Protein AF-M5BT35-F1 (afdb_monomer)

Solvent-accessible surface area (backbone atoms only — not comparable to full-atom values): 6944 Å² total; per-residue (Å²): 116,67,69,63,42,63,77,54,34,62,48,72,38,61,72,82,60,41,76,72,50,42,48,52,38,28,62,32,40,41,77,38,86,94,30,57,91,58,58,55,68,62,47,32,58,59,52,70,78,39,27,31,50,55,48,39,54,51,16,60,70,38,81,68,24,36,87,74,35,74,67,77,67,67,74,54,68,24,75,62,47,49,54,47,52,53,52,50,55,52,37,50,75,71,73,50,88,85,87,87,85,80,86,70,63,73,78,59,72,73,54,81,76,90,129

Foldseek 3Di:
DVVVVVLPAQQQAADLCDLVNQLQQLVQCCVPPVNVVPDSVVSSVVVNPDGNLVVLVVLCVDPSNVVSHDDPCNRVPHPVNVVVCVVVVVCVVVVHDDDDDDPPDDVVVVPDDDD

pLDDT: mean 88.9, std 15.64, range [31.23, 98.19]

Organism: Thanatephorus cucumeris (strain AG1-IB / isolate 7/3/14) (NCBI:txid1108050)

Nearest PDB structures (foldseek):
  5gn1-assembly4_D  TM=9.659E-01  e=9.716E-07  Saccharomyces cerevisiae S288C
  5gn1-assembly3_C  TM=9.392E-01  e=1.687E-06  Saccharomyces cerevisiae S288C
  5gn1-assembly2_B  TM=9.665E-01  e=1.907E-06  Saccharomyces cerevisiae S288C
  7xxe-assembly1_B  TM=9.028E-01  e=5.910E-05  Schizosaccharomyces pombe 972h-

Sequence (115 aa):
MDLRKAASHPMLFRRRFDDGIIRKMAKLCLKEPEFMDSVEELVVEDMEVMTDAELQVFAKRYKSCRKLALQDECFLDAGKVEVLLELVGGYQKDGRRVLVFSQVGSRWVDLHMWG

Mean predicted aligned error: 5.47 Å

InterPro domains:
  IPR027417 P-loop containing nucleoside triphosphate hydrolase [G3DSA:3.40.50.300] (1-109)

Radius of gyration: 16.66 Å; Cα contacts (8 Å, |Δi|>4): 90; chains: 1; bounding box: 37×30×44 Å

Secondary structure (DSSP, 8-state):
-HHHHHTT-GGGSSSSS-HHHHHHHHHHHTTSGGGTTS-HHHHHHHHHTS-HHHHHHHHHH-TTTGGGPPPGGGGT-SHHHHHHHHHHHHHHHTT--------S-GGGTTS----

Structure (mmCIF, N/CA/C/O backbone):
data_AF-M5BT35-F1
#
_entry.id   AF-M5BT35-F1
#
loop_
_atom_site.group_PDB
_atom_site.id
_atom_site.type_symbol
_atom_site.label_atom_id
_atom_site.label_alt_id
_atom_site.label_comp_id
_atom_site.label_asym_id
_atom_site.label_entity_id
_atom_site.label_seq_id
_atom_site.pdbx_PDB_ins_code
_atom_site.Cartn_x
_atom_site.Cartn_y
_atom_site.Cartn_z
_atom_site.occupancy
_atom_site.B_iso_or_equiv
_atom_site.auth_seq_id
_atom_site.auth_comp_id
_atom_site.auth_asym_id
_atom_site.auth_atom_id
_atom_site.pdbx_PDB_model_num
ATOM 1 N N . MET A 1 1 ? -2.152 -17.990 5.114 1.00 63.38 1 MET A N 1
ATOM 2 C CA . MET A 1 1 ? -3.471 -18.271 4.507 1.00 63.38 1 MET A CA 1
ATOM 3 C C . MET A 1 1 ? -4.064 -16.981 3.974 1.00 63.38 1 MET A C 1
ATOM 5 O O . MET A 1 1 ? -4.207 -16.033 4.744 1.00 63.38 1 MET A O 1
ATOM 9 N N . ASP A 1 2 ? -4.410 -16.950 2.690 1.00 82.19 2 ASP A N 1
ATOM 10 C CA . ASP A 1 2 ? -4.795 -15.719 1.987 1.00 82.19 2 ASP A CA 1
ATOM 11 C C . ASP A 1 2 ? -6.145 -15.155 2.425 1.00 82.19 2 ASP A C 1
ATOM 13 O O . ASP A 1 2 ? -6.300 -13.942 2.486 1.00 82.19 2 ASP A O 1
ATOM 17 N N . LEU A 1 3 ? -7.079 -15.989 2.889 1.00 89.19 3 LEU A N 1
ATOM 18 C CA . LEU A 1 3 ? -8.362 -15.508 3.420 1.00 89.19 3 LEU A CA 1
ATOM 19 C C . LEU A 1 3 ? -8.195 -14.599 4.648 1.00 89.19 3 LEU A C 1
ATOM 21 O O . LEU A 1 3 ? -8.903 -13.605 4.785 1.00 89.19 3 LEU A O 1
ATOM 25 N N . ARG A 1 4 ? -7.213 -14.882 5.520 1.00 86.75 4 ARG A N 1
ATOM 26 C CA . ARG A 1 4 ? -6.913 -14.009 6.668 1.00 86.75 4 ARG A CA 1
ATOM 27 C C . ARG A 1 4 ? -6.358 -12.659 6.213 1.00 86.75 4 ARG A C 1
ATOM 29 O O . ARG A 1 4 ? -6.704 -11.639 6.803 1.00 86.75 4 ARG A O 1
ATOM 36 N N . LYS A 1 5 ? -5.532 -12.641 5.160 1.00 86.50 5 LYS A N 1
ATOM 37 C CA . LYS A 1 5 ? -5.003 -11.403 4.564 1.00 86.50 5 LYS A CA 1
ATOM 38 C C . LYS A 1 5 ? -6.121 -10.603 3.891 1.00 86.50 5 LYS A C 1
ATOM 40 O O . LYS A 1 5 ? -6.240 -9.410 4.145 1.00 86.50 5 LYS A O 1
ATOM 45 N N . ALA A 1 6 ? -6.980 -11.272 3.120 1.00 89.38 6 ALA A N 1
ATOM 46 C CA . ALA A 1 6 ? -8.125 -10.673 2.432 1.00 89.38 6 ALA A CA 1
ATOM 47 C C . ALA A 1 6 ? -9.099 -10.015 3.410 1.00 89.38 6 ALA A C 1
ATOM 49 O O . ALA A 1 6 ? -9.511 -8.882 3.196 1.00 89.38 6 ALA A O 1
ATOM 50 N N . ALA A 1 7 ? -9.385 -10.679 4.531 1.00 90.06 7 ALA A N 1
ATOM 51 C CA . ALA A 1 7 ? -10.190 -10.110 5.605 1.00 90.06 7 ALA A CA 1
ATOM 52 C C . ALA A 1 7 ? -9.477 -8.990 6.388 1.00 90.06 7 ALA A C 1
ATOM 54 O O . ALA A 1 7 ? -10.072 -8.419 7.299 1.00 90.06 7 ALA A O 1
ATOM 55 N N . SER A 1 8 ? -8.191 -8.730 6.140 1.00 89.75 8 SER A N 1
ATOM 56 C CA . SER A 1 8 ? -7.406 -7.737 6.880 1.00 89.75 8 SER A CA 1
ATOM 57 C C . SER A 1 8 ? -7.244 -6.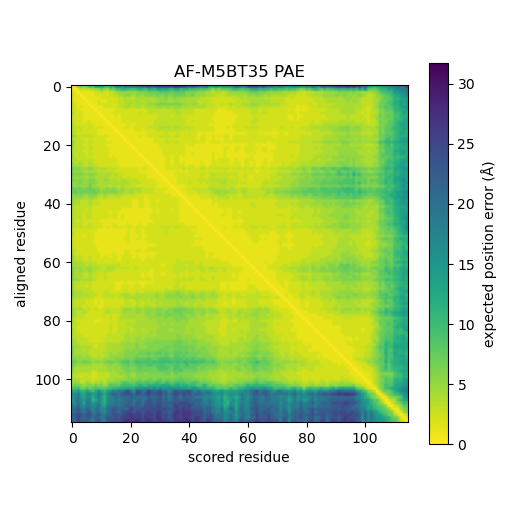437 6.106 1.00 89.75 8 SER A C 1
ATOM 59 O O . SER A 1 8 ? -7.609 -5.395 6.640 1.00 89.75 8 SER A O 1
ATOM 61 N N . HIS A 1 9 ? -6.723 -6.485 4.877 1.00 92.44 9 HIS A N 1
ATOM 62 C CA . HIS A 1 9 ? -6.507 -5.276 4.081 1.00 92.44 9 HIS A CA 1
ATOM 63 C C . HIS A 1 9 ? -6.317 -5.581 2.580 1.00 92.44 9 HIS A C 1
ATOM 65 O O . HIS A 1 9 ? -5.587 -6.523 2.256 1.00 92.44 9 HIS A O 1
ATOM 71 N N . PRO A 1 10 ? -6.865 -4.770 1.650 1.00 93.62 10 PRO A N 1
ATOM 72 C CA . PRO A 1 10 ? -6.665 -4.957 0.207 1.00 93.62 10 PRO A CA 1
ATOM 73 C C . PRO A 1 10 ? -5.203 -4.864 -0.247 1.00 93.62 10 PRO A C 1
ATOM 75 O O . PRO A 1 10 ? -4.771 -5.687 -1.047 1.00 93.62 10 PRO A O 1
ATOM 78 N N . MET A 1 11 ? -4.428 -3.929 0.319 1.00 93.88 11 MET A N 1
ATOM 79 C CA . MET A 1 11 ? -2.991 -3.738 0.022 1.00 93.88 11 MET A CA 1
ATOM 80 C C . MET A 1 11 ? -2.091 -4.959 0.321 1.00 93.88 11 MET A C 1
ATOM 82 O O . MET A 1 11 ? -0.902 -4.923 0.024 1.00 93.88 11 MET A O 1
ATOM 86 N N . LEU A 1 12 ? -2.631 -6.045 0.894 1.00 92.75 12 LEU A N 1
ATOM 87 C CA . LEU A 1 12 ? -1.923 -7.325 1.080 1.00 92.75 12 LEU A CA 1
ATOM 88 C C . LEU A 1 12 ? -1.903 -8.213 -0.163 1.00 92.75 12 LEU A C 1
ATOM 90 O O . LEU A 1 12 ? -1.429 -9.348 -0.107 1.00 92.75 12 LEU A O 1
ATOM 94 N N . PHE A 1 13 ? -2.449 -7.707 -1.258 1.00 93.50 13 PHE A N 1
ATOM 95 C CA . PHE A 1 13 ? -2.463 -8.331 -2.565 1.00 93.50 13 PHE A CA 1
ATOM 96 C C . PHE A 1 13 ? -1.952 -7.313 -3.574 1.00 93.50 13 PHE A C 1
ATOM 98 O O . PHE A 1 13 ? -1.989 -6.111 -3.315 1.00 93.50 13 PHE A O 1
ATOM 105 N N . ARG A 1 14 ? -1.493 -7.795 -4.724 1.00 95.06 14 ARG A N 1
ATOM 106 C CA . ARG A 1 14 ? -1.164 -6.942 -5.861 1.00 95.06 14 ARG A CA 1
ATOM 107 C C . ARG A 1 14 ? -2.426 -6.719 -6.688 1.00 95.06 14 ARG A C 1
ATOM 109 O O . ARG A 1 14 ? -2.947 -7.666 -7.275 1.00 95.06 14 ARG A O 1
ATOM 116 N N . ARG A 1 15 ? -2.984 -5.509 -6.650 1.00 94.62 15 ARG A N 1
ATOM 117 C CA . ARG A 1 15 ? -4.216 -5.141 -7.378 1.00 94.62 15 ARG A CA 1
ATOM 118 C C . ARG A 1 15 ? -4.149 -3.745 -7.983 1.00 94.62 15 ARG A C 1
ATOM 120 O O . ARG A 1 15 ? -4.741 -3.519 -9.031 1.00 94.62 15 ARG A O 1
ATOM 127 N N . ARG A 1 16 ? -3.486 -2.811 -7.303 1.00 96.06 16 ARG A N 1
ATOM 128 C CA . ARG A 1 16 ? -3.343 -1.409 -7.712 1.00 96.06 16 ARG A CA 1
ATOM 129 C C . ARG A 1 16 ? -2.070 -1.188 -8.517 1.00 96.06 16 ARG A C 1
ATOM 131 O O . ARG A 1 16 ? -2.083 -0.375 -9.432 1.00 96.06 16 ARG A O 1
ATOM 138 N N . PHE A 1 17 ? -1.000 -1.917 -8.205 1.00 97.44 17 PHE A N 1
ATOM 139 C CA . PHE A 1 17 ? 0.220 -1.946 -9.008 1.00 97.44 17 PHE A CA 1
ATOM 140 C C . PHE A 1 17 ? 0.129 -3.081 -10.035 1.00 97.44 17 PHE A C 1
ATOM 142 O O . PHE A 1 17 ? 0.624 -4.193 -9.827 1.00 97.44 17 PHE A O 1
ATOM 149 N N . ASP A 1 18 ? -0.571 -2.805 -11.135 1.00 97.62 18 ASP A N 1
ATOM 150 C CA . ASP A 1 18 ? -0.711 -3.750 -12.243 1.00 97.62 18 ASP A CA 1
ATOM 151 C C . ASP A 1 18 ? 0.622 -4.020 -12.969 1.00 97.62 18 ASP A C 1
ATOM 153 O O . ASP A 1 18 ? 1.633 -3.345 -12.747 1.00 97.62 18 ASP A O 1
ATOM 157 N N . ASP A 1 19 ? 0.617 -5.013 -13.861 1.00 97.88 19 ASP A N 1
ATOM 158 C CA . ASP A 1 19 ? 1.808 -5.443 -14.606 1.00 97.88 19 ASP A CA 1
ATOM 159 C C . ASP A 1 19 ? 2.426 -4.301 -15.443 1.00 97.88 19 ASP A C 1
ATOM 161 O O . ASP A 1 19 ? 3.642 -4.223 -15.639 1.00 97.88 19 ASP A O 1
ATOM 165 N N . GLY A 1 20 ? 1.597 -3.367 -15.919 1.00 98.06 20 GLY A N 1
ATOM 166 C CA . GLY A 1 20 ? 2.047 -2.190 -16.655 1.00 98.06 20 GLY A CA 1
ATOM 167 C C . GLY A 1 20 ? 2.734 -1.161 -15.757 1.00 98.06 20 GLY A C 1
ATOM 168 O O . GLY A 1 20 ? 3.704 -0.524 -16.181 1.00 98.06 20 GLY A O 1
ATOM 169 N N . ILE A 1 21 ? 2.258 -0.989 -14.524 1.00 97.94 21 ILE A N 1
ATOM 170 C CA . ILE A 1 21 ? 2.863 -0.107 -13.526 1.00 97.94 21 ILE A CA 1
ATOM 171 C C . ILE A 1 21 ? 4.191 -0.689 -13.042 1.00 97.94 21 ILE A C 1
ATOM 173 O O . ILE A 1 21 ? 5.185 0.036 -13.070 1.00 97.94 21 ILE A O 1
ATOM 177 N N . ILE A 1 22 ? 4.255 -1.973 -12.672 1.00 98.00 22 ILE A N 1
ATOM 178 C CA . ILE A 1 22 ? 5.505 -2.571 -12.168 1.00 98.00 22 ILE A CA 1
ATOM 179 C C . ILE A 1 22 ? 6.597 -2.606 -13.242 1.00 98.00 22 ILE A C 1
ATOM 181 O O . ILE A 1 22 ? 7.746 -2.303 -12.943 1.00 98.00 22 ILE A O 1
ATOM 185 N N . ARG A 1 23 ? 6.255 -2.821 -14.522 1.00 98.06 23 ARG A N 1
ATOM 186 C CA . ARG A 1 23 ? 7.231 -2.716 -15.621 1.00 98.06 23 ARG A CA 1
ATOM 187 C C . ARG A 1 23 ? 7.793 -1.300 -15.754 1.00 98.06 23 ARG A C 1
ATOM 189 O O . ARG A 1 23 ? 8.993 -1.106 -15.930 1.00 98.06 23 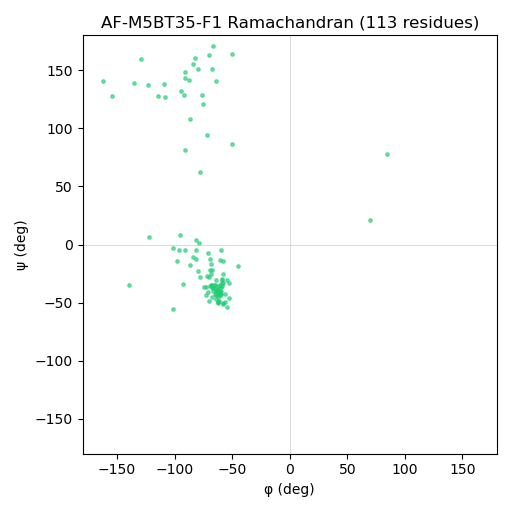ARG A O 1
ATOM 196 N N . LYS A 1 24 ? 6.937 -0.279 -15.629 1.00 98.19 24 LYS A N 1
ATOM 197 C CA . LYS A 1 24 ? 7.392 1.122 -15.598 1.00 98.19 24 LYS A CA 1
ATOM 198 C C . LYS A 1 24 ? 8.264 1.399 -14.374 1.00 98.19 24 LYS A C 1
ATOM 200 O O . LYS A 1 24 ? 9.248 2.123 -14.508 1.00 98.1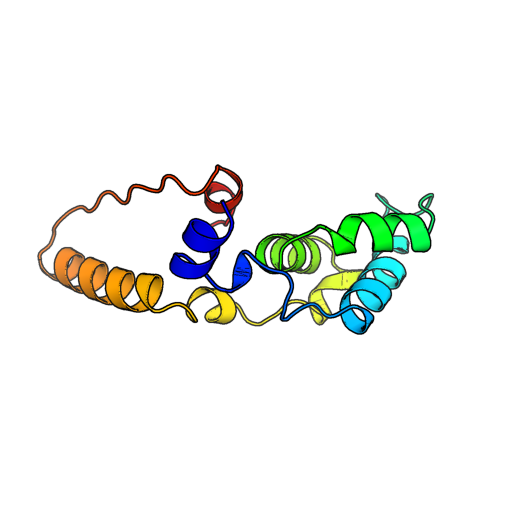9 24 LYS A O 1
ATOM 205 N N . MET A 1 25 ? 7.916 0.850 -13.209 1.00 97.69 25 MET A N 1
ATOM 206 C CA . MET A 1 25 ? 8.714 0.976 -11.986 1.00 97.69 25 MET A CA 1
ATOM 207 C C . MET A 1 25 ? 10.094 0.343 -12.156 1.00 97.69 25 MET A C 1
ATOM 209 O O . MET A 1 25 ? 11.079 1.031 -11.912 1.00 97.69 25 MET A O 1
ATOM 213 N N . ALA A 1 26 ? 10.176 -0.897 -12.645 1.00 97.00 26 ALA A N 1
ATOM 214 C CA . ALA A 1 26 ? 11.431 -1.600 -12.902 1.00 97.00 26 ALA A CA 1
ATOM 215 C C . ALA A 1 26 ? 12.337 -0.803 -13.850 1.00 97.00 26 ALA A C 1
ATOM 217 O O . ALA A 1 26 ? 13.476 -0.483 -13.524 1.00 97.00 26 ALA A O 1
ATOM 218 N N . LYS A 1 27 ? 11.798 -0.331 -14.978 1.00 97.00 27 LYS A N 1
ATOM 219 C CA . LYS A 1 27 ? 12.558 0.510 -15.910 1.00 97.00 27 LYS A CA 1
ATOM 220 C C . LYS A 1 27 ? 13.064 1.815 -15.285 1.00 97.00 27 LYS A C 1
ATOM 222 O O . LYS A 1 27 ? 14.133 2.314 -15.639 1.00 97.00 27 LYS A O 1
ATOM 227 N N . LEU A 1 28 ? 12.275 2.432 -14.405 1.00 96.62 28 LEU A N 1
ATOM 228 C CA . LEU A 1 28 ? 12.671 3.661 -13.719 1.00 96.62 28 LEU A CA 1
ATOM 229 C C . LEU A 1 28 ? 13.712 3.396 -12.633 1.00 96.62 28 LEU A C 1
ATOM 231 O O . LEU A 1 28 ? 14.618 4.219 -12.483 1.00 96.62 28 LEU A O 1
ATOM 235 N N . CYS A 1 29 ? 13.613 2.275 -11.918 1.00 94.69 29 CYS A N 1
ATOM 236 C CA . CYS A 1 29 ? 14.505 1.961 -10.812 1.00 94.69 29 CYS A CA 1
ATOM 237 C C . CYS A 1 29 ? 15.936 1.680 -11.274 1.00 94.69 29 CYS A C 1
ATOM 239 O O . CYS A 1 29 ? 16.846 1.991 -10.521 1.00 94.69 29 CYS A O 1
ATOM 241 N N . LEU A 1 30 ? 16.162 1.231 -12.519 1.00 95.31 30 LEU A N 1
ATOM 242 C CA . LEU A 1 30 ? 17.510 1.074 -13.102 1.00 95.31 30 LEU A CA 1
ATOM 243 C C . LEU A 1 30 ? 18.328 2.382 -13.132 1.00 95.31 30 LEU A C 1
ATOM 245 O O . LEU A 1 30 ? 19.535 2.364 -13.349 1.00 95.31 30 LEU A O 1
ATOM 249 N N . LYS A 1 31 ? 17.687 3.540 -12.921 1.00 93.75 31 LYS A N 1
ATOM 250 C CA . LYS A 1 31 ? 18.365 4.839 -12.769 1.00 93.75 31 LYS A CA 1
ATOM 251 C C . LYS A 1 31 ? 18.915 5.073 -11.361 1.00 93.75 31 LYS A C 1
ATOM 253 O O . LYS A 1 31 ? 19.619 6.057 -11.145 1.00 93.75 31 LYS A O 1
ATOM 258 N N . GLU A 1 32 ? 18.528 4.249 -10.397 1.00 94.31 32 GLU A N 1
ATOM 259 C CA . GLU A 1 32 ? 18.984 4.338 -9.016 1.00 94.31 32 GLU A CA 1
ATOM 260 C C . GLU A 1 32 ? 20.275 3.535 -8.851 1.00 94.31 32 GLU A C 1
ATOM 262 O O . GLU A 1 32 ? 20.363 2.429 -9.388 1.00 94.31 32 GLU A O 1
ATOM 267 N N . PRO A 1 33 ? 21.248 4.024 -8.061 1.00 94.25 33 PRO A N 1
ATOM 268 C CA . PRO A 1 33 ? 22.540 3.362 -7.899 1.00 94.25 33 PRO A CA 1
ATOM 269 C C . PRO A 1 33 ? 22.459 1.886 -7.492 1.00 94.25 33 PRO A C 1
ATOM 271 O O . PRO A 1 33 ? 23.295 1.096 -7.909 1.00 94.25 33 PRO A O 1
ATOM 274 N N . GLU A 1 34 ? 21.442 1.519 -6.707 1.00 92.62 34 GLU A N 1
ATOM 275 C CA . GLU A 1 34 ? 21.222 0.151 -6.222 1.00 92.62 34 GLU A CA 1
ATOM 276 C C . GLU A 1 34 ? 20.847 -0.843 -7.341 1.00 92.62 34 GLU A C 1
ATOM 278 O O . GLU A 1 34 ? 21.052 -2.039 -7.166 1.00 92.62 34 GLU A O 1
ATOM 283 N N . PHE A 1 35 ? 20.330 -0.369 -8.483 1.00 94.00 35 PHE A N 1
ATOM 284 C CA . PHE A 1 35 ? 19.821 -1.218 -9.569 1.00 94.00 35 PHE A CA 1
ATOM 285 C C . PHE A 1 35 ? 20.505 -0.977 -10.920 1.00 94.00 35 PHE A C 1
ATOM 287 O O . PHE A 1 35 ? 20.073 -1.548 -11.916 1.00 94.00 35 PHE A O 1
ATOM 294 N N . MET A 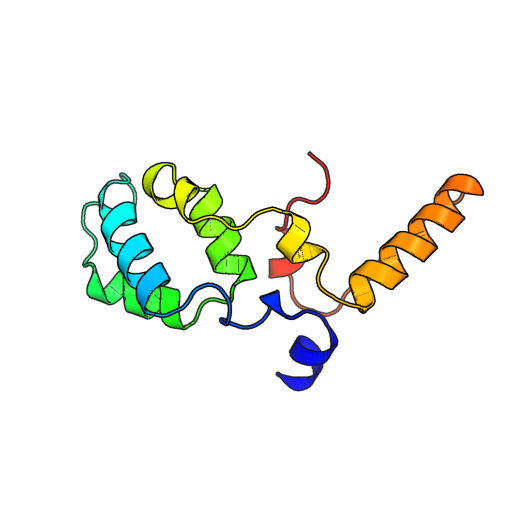1 36 ? 21.552 -0.147 -10.994 1.00 92.69 36 MET A N 1
ATOM 295 C CA . MET A 1 36 ? 22.187 0.195 -12.282 1.00 92.69 36 MET A CA 1
ATOM 296 C C . MET A 1 36 ? 22.720 -1.030 -13.038 1.00 92.69 36 MET A C 1
ATOM 298 O O . MET A 1 36 ? 22.654 -1.054 -14.264 1.00 92.69 36 MET A O 1
ATOM 302 N N . ASP A 1 37 ? 23.194 -2.046 -12.314 1.00 94.81 37 ASP A N 1
ATOM 303 C CA . ASP A 1 37 ? 23.716 -3.297 -12.884 1.00 94.81 37 ASP A CA 1
ATOM 304 C C . ASP A 1 37 ? 22.660 -4.420 -12.937 1.00 94.81 37 ASP A C 1
ATOM 306 O O . ASP A 1 37 ? 22.980 -5.577 -13.213 1.00 94.81 37 ASP A O 1
ATOM 310 N N . SER A 1 38 ? 21.396 -4.108 -12.633 1.00 95.38 38 SER A N 1
ATOM 311 C CA . SER A 1 38 ? 20.298 -5.079 -12.656 1.00 95.38 38 SER A CA 1
ATOM 312 C C . SER A 1 38 ? 19.715 -5.256 -14.059 1.00 95.38 38 SER A C 1
ATOM 314 O O . SER A 1 38 ? 19.756 -4.358 -14.899 1.00 95.38 38 SER A O 1
ATOM 316 N N . VAL A 1 39 ? 19.116 -6.422 -14.296 1.00 96.44 39 VAL A N 1
ATOM 317 C CA . VAL A 1 39 ? 18.360 -6.726 -15.518 1.00 96.44 39 VAL A CA 1
ATOM 318 C C . VAL A 1 39 ? 16.891 -6.367 -15.287 1.00 96.44 39 VAL A C 1
ATOM 320 O O . VAL A 1 39 ? 16.320 -6.800 -14.286 1.00 96.44 39 VAL A O 1
ATOM 323 N N . GLU A 1 40 ? 16.280 -5.585 -16.188 1.00 95.94 40 GLU A N 1
ATOM 324 C CA . GLU A 1 40 ? 14.893 -5.094 -16.047 1.00 95.94 40 GLU A CA 1
ATOM 325 C C . GLU A 1 40 ? 13.915 -6.241 -15.773 1.00 95.94 40 GLU A C 1
ATOM 327 O O . GLU A 1 40 ? 13.098 -6.151 -14.861 1.00 95.94 40 GLU A O 1
ATOM 332 N N . GLU A 1 41 ? 14.029 -7.332 -16.530 1.00 97.00 41 GLU A N 1
ATOM 333 C CA . GLU A 1 41 ? 13.153 -8.497 -16.436 1.00 97.00 41 GLU A CA 1
ATOM 334 C C . GLU A 1 41 ? 13.202 -9.153 -15.052 1.00 97.00 41 GLU A C 1
ATOM 336 O O . GLU A 1 41 ? 12.153 -9.463 -14.497 1.00 97.00 41 GLU A O 1
ATOM 341 N N . LEU A 1 42 ? 14.392 -9.278 -14.455 1.00 96.88 42 LEU A N 1
ATOM 342 C CA . LEU A 1 42 ? 14.545 -9.852 -13.113 1.00 96.88 42 LEU A CA 1
ATOM 343 C C . LEU A 1 42 ? 13.920 -8.950 -12.043 1.00 96.88 42 LEU A C 1
ATOM 345 O O . LEU A 1 42 ? 13.297 -9.430 -11.102 1.00 96.88 42 LEU A O 1
ATOM 349 N N . VAL A 1 43 ? 14.029 -7.629 -12.211 1.00 96.75 43 VAL A N 1
ATOM 350 C CA . VAL A 1 43 ? 13.375 -6.678 -11.304 1.00 96.75 43 VAL A CA 1
ATOM 351 C C . VAL A 1 43 ? 11.850 -6.765 -11.423 1.00 96.75 43 VAL A C 1
ATOM 353 O O . VAL A 1 43 ? 11.147 -6.646 -10.420 1.00 96.75 43 VAL A O 1
ATOM 356 N N . VAL A 1 44 ? 11.317 -6.974 -12.632 1.00 98.00 44 VAL A N 1
ATOM 357 C CA . VAL A 1 44 ? 9.877 -7.199 -12.825 1.00 98.00 44 VAL A CA 1
ATOM 358 C C . VAL A 1 44 ? 9.435 -8.489 -12.133 1.00 98.00 44 VAL A C 1
ATOM 360 O O . VAL A 1 44 ? 8.452 -8.444 -11.398 1.00 98.00 44 VAL A O 1
ATOM 363 N N . GLU A 1 45 ? 10.168 -9.593 -12.301 1.00 97.50 45 GLU A N 1
ATOM 364 C CA . GLU A 1 45 ? 9.879 -10.877 -11.639 1.00 97.50 45 GLU A CA 1
ATOM 365 C C . GLU A 1 45 ? 9.835 -10.734 -10.106 1.00 97.50 45 GLU A C 1
ATOM 367 O O . GLU A 1 45 ? 8.905 -11.223 -9.457 1.00 97.50 45 GLU A O 1
ATOM 372 N N . ASP A 1 46 ? 10.773 -9.982 -9.524 1.00 96.12 46 ASP A N 1
ATOM 373 C CA . ASP A 1 46 ? 10.767 -9.674 -8.090 1.00 96.12 46 ASP A CA 1
ATOM 374 C C . ASP A 1 46 ? 9.532 -8.853 -7.679 1.00 96.12 46 ASP A C 1
ATOM 376 O O . ASP A 1 46 ? 8.930 -9.097 -6.630 1.00 96.12 46 ASP A O 1
ATOM 380 N N . MET A 1 47 ? 9.115 -7.885 -8.502 1.00 96.94 47 MET A N 1
ATOM 381 C CA . MET A 1 47 ? 7.937 -7.053 -8.235 1.00 96.94 47 MET A CA 1
ATOM 382 C C . MET A 1 47 ? 6.608 -7.803 -8.400 1.00 96.94 47 MET A C 1
ATOM 384 O O . MET A 1 47 ? 5.625 -7.446 -7.746 1.00 96.94 47 MET A O 1
ATOM 388 N N . GLU A 1 48 ? 6.543 -8.841 -9.235 1.00 97.12 48 GLU A N 1
ATOM 389 C CA . GLU A 1 48 ? 5.315 -9.607 -9.488 1.00 97.12 48 GLU A CA 1
ATOM 390 C C . GLU A 1 48 ? 4.801 -10.343 -8.246 1.00 97.12 48 GLU A C 1
ATOM 392 O O . GLU A 1 48 ? 3.584 -10.501 -8.082 1.00 97.12 48 GLU A O 1
ATOM 397 N N . VAL A 1 49 ? 5.716 -10.750 -7.362 1.00 95.00 49 VAL A N 1
ATOM 398 C CA . VAL A 1 49 ? 5.416 -11.449 -6.102 1.00 95.00 49 VAL A CA 1
ATOM 399 C C . VAL A 1 49 ? 5.220 -10.503 -4.913 1.00 95.00 49 VAL A C 1
ATOM 401 O O . VAL A 1 49 ? 4.853 -10.954 -3.824 1.00 95.00 49 VAL A O 1
ATOM 404 N N . MET A 1 50 ? 5.432 -9.197 -5.103 1.00 95.12 50 MET A N 1
ATOM 405 C CA . MET A 1 50 ? 5.216 -8.186 -4.069 1.00 95.12 50 MET A CA 1
ATOM 406 C C . MET A 1 50 ? 3.734 -7.822 -3.922 1.00 95.12 50 MET A C 1
ATOM 408 O O . MET A 1 50 ? 2.947 -7.860 -4.864 1.00 95.12 50 MET A O 1
ATOM 412 N N . THR A 1 51 ? 3.341 -7.419 -2.718 1.00 95.25 51 THR A N 1
ATOM 413 C CA . THR A 1 51 ? 2.014 -6.841 -2.445 1.00 95.25 51 THR A CA 1
ATOM 414 C C . THR A 1 51 ? 1.972 -5.349 -2.785 1.00 95.25 51 THR A C 1
ATOM 416 O O . THR A 1 51 ? 3.011 -4.688 -2.813 1.00 95.25 51 THR A O 1
ATOM 419 N N . ASP A 1 52 ? 0.777 -4.773 -2.968 1.00 96.19 52 ASP A N 1
ATOM 420 C CA . ASP A 1 52 ? 0.651 -3.326 -3.202 1.00 96.19 52 ASP A CA 1
ATOM 421 C C . ASP A 1 52 ? 1.258 -2.495 -2.053 1.00 96.19 52 ASP A C 1
ATOM 423 O O . ASP A 1 52 ? 1.811 -1.427 -2.298 1.00 96.19 52 ASP A O 1
ATOM 427 N N . ALA A 1 53 ? 1.194 -2.969 -0.801 1.00 94.31 53 ALA A N 1
ATOM 428 C CA . ALA A 1 53 ? 1.838 -2.303 0.337 1.00 94.31 53 ALA A CA 1
ATOM 429 C C . ALA A 1 53 ? 3.363 -2.235 0.175 1.00 94.31 53 ALA A C 1
ATOM 431 O O . ALA A 1 53 ? 3.976 -1.198 0.424 1.00 94.31 53 ALA A O 1
ATOM 432 N N . GLU A 1 54 ? 3.978 -3.325 -0.274 1.00 94.44 54 GLU A N 1
ATOM 433 C CA . GLU A 1 54 ? 5.424 -3.403 -0.484 1.00 94.44 54 GLU A CA 1
ATOM 434 C C . GLU A 1 54 ? 5.856 -2.554 -1.685 1.00 94.44 54 GLU A C 1
ATOM 436 O O . GLU A 1 54 ? 6.857 -1.840 -1.609 1.00 94.44 54 GLU A O 1
ATOM 441 N N . LEU A 1 55 ? 5.071 -2.574 -2.765 1.00 96.88 55 LEU A N 1
ATOM 442 C CA . LEU A 1 55 ? 5.307 -1.753 -3.954 1.00 96.88 55 LEU A CA 1
ATOM 443 C C . LEU A 1 55 ? 5.111 -0.262 -3.663 1.00 96.88 55 LEU A C 1
ATOM 445 O O . LEU A 1 55 ? 5.876 0.560 -4.164 1.00 96.88 55 LEU A O 1
ATOM 449 N N . GLN A 1 56 ? 4.171 0.100 -2.788 1.00 96.75 56 GLN A N 1
ATOM 450 C CA . GLN A 1 56 ? 3.993 1.477 -2.326 1.00 96.75 56 GLN A CA 1
ATOM 451 C C . GLN A 1 56 ? 5.209 1.974 -1.534 1.00 96.75 56 GLN A C 1
ATOM 453 O O . GLN A 1 56 ? 5.686 3.089 -1.762 1.00 96.75 56 GLN A O 1
ATOM 458 N N . VAL A 1 57 ? 5.752 1.149 -0.632 1.00 94.56 57 VAL A N 1
ATOM 459 C CA . VAL A 1 57 ? 6.991 1.469 0.098 1.00 94.56 57 VAL A CA 1
ATOM 460 C C . VAL A 1 57 ? 8.164 1.618 -0.874 1.00 94.56 57 VAL A C 1
ATOM 462 O O . VAL A 1 57 ? 8.907 2.600 -0.795 1.00 94.56 57 VAL A O 1
ATOM 465 N N . PHE A 1 58 ? 8.297 0.700 -1.835 1.00 94.81 58 PHE A N 1
ATOM 466 C CA . PHE A 1 58 ? 9.318 0.770 -2.880 1.00 94.81 58 PHE A CA 1
ATOM 467 C C . PHE A 1 58 ? 9.209 2.066 -3.697 1.00 94.81 58 PHE A C 1
ATOM 469 O O . PHE A 1 58 ? 10.189 2.800 -3.842 1.00 94.81 58 PHE A O 1
ATOM 476 N N . ALA A 1 59 ? 8.008 2.391 -4.184 1.00 96.19 59 ALA A N 1
ATOM 477 C CA . ALA A 1 59 ? 7.757 3.579 -4.990 1.00 96.19 59 ALA A CA 1
ATOM 478 C C . ALA A 1 59 ? 8.116 4.862 -4.229 1.00 96.19 59 ALA A C 1
ATOM 480 O O . ALA A 1 59 ? 8.732 5.762 -4.796 1.00 96.19 59 ALA A O 1
ATOM 481 N N . LYS A 1 60 ? 7.804 4.942 -2.929 1.00 95.06 60 LYS A N 1
ATOM 482 C CA . LYS A 1 60 ? 8.166 6.094 -2.088 1.00 95.06 60 LYS A CA 1
ATOM 483 C C . LYS A 1 60 ? 9.672 6.213 -1.825 1.00 95.06 60 LYS A C 1
ATOM 485 O O . LYS A 1 60 ? 10.186 7.341 -1.765 1.00 95.06 60 LYS A O 1
ATOM 490 N N . ARG A 1 61 ? 10.369 5.079 -1.677 1.00 93.94 61 ARG A N 1
ATOM 491 C CA . ARG A 1 61 ? 11.808 5.014 -1.371 1.00 93.94 61 ARG A CA 1
ATOM 492 C C . ARG A 1 61 ? 12.652 5.645 -2.478 1.00 93.94 61 ARG A C 1
ATOM 494 O O . ARG A 1 61 ? 13.477 6.510 -2.187 1.00 93.94 61 ARG A O 1
ATOM 501 N N . TYR A 1 62 ? 12.421 5.267 -3.732 1.00 94.19 62 TYR A N 1
ATOM 502 C CA . TYR A 1 62 ? 13.263 5.689 -4.855 1.00 94.19 62 TYR A CA 1
ATOM 503 C C . TYR A 1 62 ? 12.713 6.926 -5.569 1.00 94.19 62 TYR A C 1
ATOM 505 O O . TYR A 1 62 ? 11.534 7.000 -5.919 1.00 94.19 62 TYR A O 1
ATOM 513 N N . LYS A 1 63 ? 13.574 7.921 -5.824 1.00 93.62 63 LYS A N 1
ATOM 514 C CA . LYS A 1 63 ? 13.163 9.195 -6.448 1.00 93.62 63 LYS A CA 1
ATOM 515 C C . LYS A 1 63 ? 12.618 8.980 -7.859 1.00 93.62 63 LYS A C 1
ATOM 517 O O . LYS A 1 63 ? 11.651 9.636 -8.243 1.00 93.62 63 LYS A O 1
ATOM 522 N N . SER A 1 64 ? 13.220 8.058 -8.604 1.00 95.75 64 SER A N 1
ATOM 523 C CA . SER A 1 64 ? 12.796 7.642 -9.943 1.00 95.75 64 SER A CA 1
ATOM 524 C C . SER A 1 64 ? 11.368 7.090 -9.975 1.00 95.75 64 SER A C 1
ATOM 526 O O . SER A 1 64 ? 10.637 7.366 -10.925 1.00 95.75 64 SER A O 1
ATOM 528 N N . CYS A 1 65 ? 10.953 6.374 -8.926 1.00 96.38 65 CYS A N 1
ATOM 529 C CA . CYS A 1 65 ? 9.667 5.679 -8.849 1.00 96.38 65 CYS A CA 1
ATOM 530 C C . CYS A 1 65 ? 8.586 6.468 -8.099 1.00 96.38 65 CYS A C 1
ATOM 532 O O . CYS A 1 65 ? 7.406 6.163 -8.242 1.00 96.38 65 CYS A O 1
ATOM 534 N N . ARG A 1 66 ? 8.949 7.525 -7.361 1.00 95.75 66 ARG A N 1
ATOM 535 C CA . ARG A 1 66 ? 8.036 8.290 -6.490 1.00 95.75 66 ARG A CA 1
ATOM 536 C C . ARG A 1 66 ? 6.782 8.821 -7.176 1.00 95.75 66 ARG A C 1
ATOM 538 O O . ARG A 1 66 ? 5.741 8.918 -6.541 1.00 95.75 66 ARG A O 1
ATOM 545 N N . LYS A 1 67 ? 6.855 9.137 -8.472 1.00 96.31 67 LYS A N 1
ATOM 546 C CA . LYS A 1 67 ? 5.693 9.594 -9.258 1.00 96.31 67 LYS A CA 1
ATOM 547 C C . LYS A 1 67 ? 4.636 8.507 -9.490 1.00 96.31 67 LYS A C 1
ATOM 549 O O . LYS A 1 67 ? 3.528 8.839 -9.889 1.00 96.31 67 LYS A O 1
ATOM 554 N N . LEU A 1 68 ? 4.995 7.240 -9.292 1.00 97.44 68 LEU A N 1
ATOM 555 C CA . LEU A 1 68 ? 4.103 6.087 -9.410 1.00 97.44 68 LEU A CA 1
ATOM 556 C C . LEU A 1 68 ? 3.526 5.657 -8.054 1.00 97.44 68 LEU A C 1
ATOM 558 O O . LEU A 1 68 ? 2.689 4.761 -8.021 1.00 97.44 68 LEU A O 1
ATOM 562 N N . ALA A 1 69 ? 3.956 6.277 -6.949 1.00 96.88 69 ALA A N 1
ATOM 563 C CA . ALA A 1 69 ? 3.374 6.016 -5.641 1.00 96.88 69 ALA A CA 1
ATOM 564 C C . ALA A 1 69 ? 1.901 6.449 -5.617 1.00 96.88 69 ALA A C 1
ATOM 566 O O . ALA A 1 69 ? 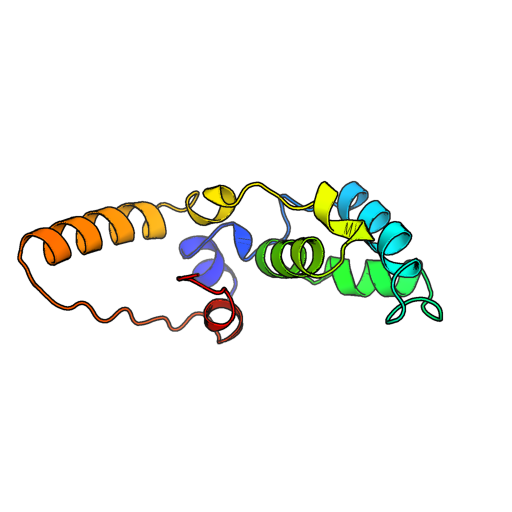1.526 7.493 -6.156 1.00 96.88 69 ALA A O 1
ATOM 567 N N . LEU A 1 70 ? 1.073 5.643 -4.961 1.00 95.94 70 LEU A N 1
ATOM 568 C CA . LEU A 1 70 ? -0.315 5.973 -4.668 1.00 95.94 70 LEU A CA 1
ATOM 569 C C . LEU A 1 70 ? -0.382 7.086 -3.615 1.00 95.94 70 LEU A C 1
ATOM 571 O O . LEU A 1 70 ? 0.585 7.326 -2.889 1.00 95.94 70 LEU A O 1
ATOM 575 N N . GLN A 1 71 ? -1.542 7.729 -3.508 1.00 94.62 71 GLN A N 1
ATOM 576 C CA . GLN A 1 71 ? -1.836 8.620 -2.385 1.00 94.62 71 GLN A CA 1
ATOM 577 C C . GLN A 1 71 ? -1.952 7.817 -1.078 1.00 94.62 71 GLN A C 1
ATOM 579 O O . GLN A 1 71 ? -2.322 6.639 -1.100 1.00 94.62 71 GLN A O 1
ATOM 584 N N . ASP A 1 72 ? -1.634 8.434 0.058 1.00 89.31 72 ASP A N 1
ATOM 585 C CA . ASP A 1 72 ? -1.491 7.736 1.346 1.00 89.31 72 ASP A CA 1
ATOM 586 C C . ASP A 1 72 ? -2.816 7.212 1.895 1.00 89.31 72 ASP A C 1
ATOM 588 O O . ASP A 1 72 ? -2.851 6.204 2.603 1.00 89.31 72 ASP A O 1
ATOM 592 N N . GLU A 1 73 ? -3.920 7.800 1.449 1.00 91.75 73 GLU A N 1
ATOM 593 C CA . GLU A 1 73 ? -5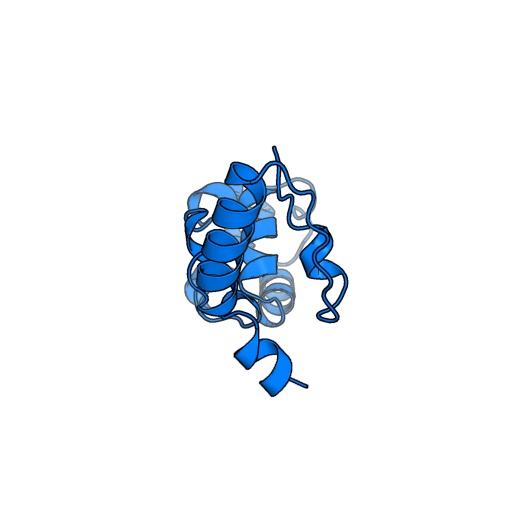.280 7.365 1.739 1.00 91.75 73 GLU A CA 1
ATOM 594 C C . GLU A 1 73 ? -5.561 5.941 1.228 1.00 91.75 73 GLU A C 1
ATOM 596 O O . GLU A 1 73 ? -6.525 5.313 1.660 1.00 91.75 73 GLU A O 1
ATOM 601 N N . CYS A 1 74 ? -4.703 5.367 0.372 1.00 90.56 74 CYS A N 1
ATOM 602 C CA . CYS A 1 74 ? -4.807 3.961 -0.025 1.00 90.56 74 CYS A CA 1
ATOM 603 C C . CYS A 1 74 ? -4.755 2.972 1.155 1.00 90.56 74 CYS A C 1
ATOM 605 O O . CYS A 1 74 ? -5.308 1.877 1.040 1.00 90.56 74 CYS A O 1
ATOM 607 N N . PHE A 1 75 ? -4.138 3.348 2.282 1.00 90.31 75 PHE A N 1
ATOM 608 C CA . PHE A 1 75 ? -4.112 2.548 3.513 1.00 90.31 75 PHE A CA 1
ATOM 609 C C . PHE A 1 75 ? -5.348 2.739 4.400 1.00 90.31 75 PHE A C 1
ATOM 611 O O . PHE A 1 75 ? -5.539 1.991 5.353 1.00 90.31 75 PHE A O 1
ATOM 618 N N . LEU A 1 76 ? -6.186 3.733 4.099 1.00 90.62 76 LEU A N 1
ATOM 619 C CA . LEU A 1 76 ? -7.454 3.957 4.796 1.00 90.62 76 LEU A CA 1
ATOM 620 C C . LEU A 1 76 ? -8.595 3.142 4.178 1.00 90.62 76 LEU A C 1
ATOM 622 O O . LEU A 1 76 ? -9.612 2.916 4.827 1.00 90.62 76 LEU A O 1
ATOM 626 N N . ASP A 1 77 ? -8.412 2.668 2.944 1.00 89.94 77 ASP A N 1
ATOM 627 C CA . ASP A 1 77 ? -9.392 1.892 2.184 1.00 89.94 77 ASP A CA 1
ATOM 628 C C . ASP A 1 77 ? -9.445 0.420 2.639 1.00 89.94 77 ASP A C 1
ATOM 630 O O . ASP A 1 77 ? -9.103 -0.523 1.916 1.00 89.94 77 ASP A O 1
ATOM 634 N N . ALA A 1 78 ? -9.827 0.230 3.901 1.00 91.38 78 ALA A N 1
ATOM 635 C CA . ALA A 1 78 ? -10.107 -1.058 4.510 1.00 91.38 78 ALA A CA 1
ATOM 636 C C . ALA A 1 78 ? -11.085 -0.892 5.677 1.00 91.38 78 ALA A C 1
ATOM 638 O O . ALA A 1 78 ? -10.807 -0.166 6.629 1.00 91.38 78 ALA A O 1
ATOM 639 N N . GLY A 1 79 ? -12.180 -1.660 5.681 1.00 91.19 79 GLY A N 1
ATOM 640 C CA . GLY A 1 79 ? -13.212 -1.537 6.722 1.00 91.19 79 GLY A CA 1
ATOM 641 C C . GLY A 1 79 ? -12.698 -1.764 8.152 1.00 91.19 79 GLY A C 1
ATOM 642 O O . GLY A 1 79 ? -13.188 -1.154 9.095 1.00 91.19 79 GLY A O 1
ATOM 643 N N . LYS A 1 80 ? -11.653 -2.588 8.342 1.00 91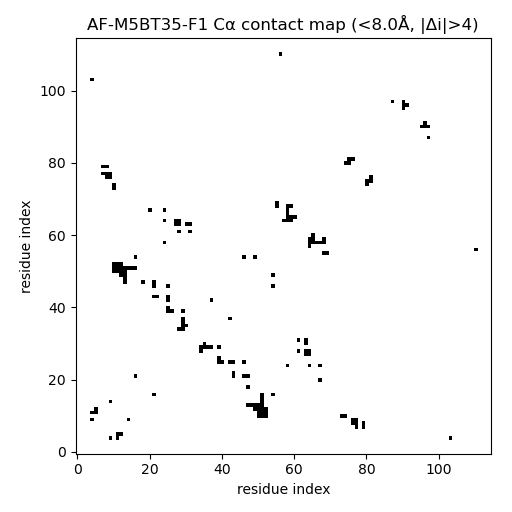.25 80 LYS A N 1
ATOM 644 C CA . LYS A 1 80 ? -11.001 -2.726 9.658 1.00 91.25 80 LYS A CA 1
ATOM 645 C 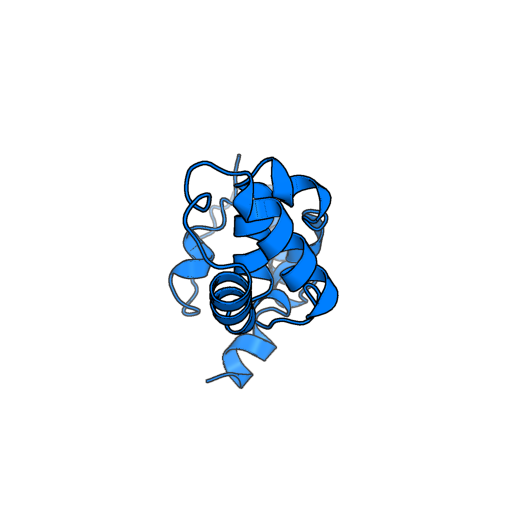C . LYS A 1 80 ? -10.244 -1.472 10.088 1.00 91.25 80 LYS A C 1
ATOM 647 O O . LYS A 1 80 ? -10.187 -1.207 11.283 1.00 91.25 80 LYS A O 1
ATOM 652 N N . VAL A 1 81 ? -9.639 -0.745 9.148 1.00 92.81 81 VAL A N 1
ATOM 653 C CA . VAL A 1 81 ? -8.907 0.497 9.433 1.00 92.81 81 VAL A CA 1
ATOM 654 C C . VAL A 1 81 ? -9.893 1.610 9.761 1.00 92.81 81 VAL A C 1
ATOM 656 O O . VAL A 1 81 ? -9.698 2.302 10.752 1.00 92.81 81 VAL A O 1
ATOM 659 N N . GLU A 1 82 ? -10.985 1.720 9.005 1.00 93.19 82 GLU A N 1
ATOM 660 C CA . GLU A 1 82 ? -12.062 2.679 9.271 1.00 93.19 82 GLU A CA 1
ATOM 661 C C . GLU A 1 82 ? -12.607 2.538 10.702 1.00 93.19 82 GLU A C 1
ATOM 663 O O . GLU A 1 82 ? -12.548 3.482 11.491 1.00 93.19 82 GLU A O 1
ATOM 668 N N . VAL A 1 83 ? -13.019 1.323 11.083 1.00 95.19 83 VAL A N 1
ATOM 669 C CA . VAL A 1 83 ? -13.513 1.036 12.441 1.00 95.19 83 VAL A CA 1
ATOM 670 C C . VAL A 1 83 ? -12.423 1.248 13.497 1.00 95.19 83 VAL A C 1
ATOM 672 O O . VAL A 1 83 ? -12.695 1.755 14.584 1.00 95.19 83 VAL A O 1
ATOM 675 N N . LEU A 1 84 ? -11.169 0.884 13.205 1.00 94.81 84 LEU A N 1
ATOM 676 C CA . LEU A 1 84 ? -10.055 1.116 14.127 1.00 94.81 84 LEU A CA 1
ATOM 677 C C . LEU A 1 84 ? -9.860 2.613 14.411 1.00 94.81 84 LEU A C 1
ATOM 679 O O . LEU A 1 84 ? -9.662 2.982 15.568 1.00 94.81 84 LEU A O 1
ATOM 683 N N . LEU A 1 85 ? -9.921 3.466 13.387 1.00 93.81 85 LEU A N 1
ATOM 684 C CA . LEU A 1 85 ? -9.761 4.914 13.530 1.00 93.81 85 LEU A CA 1
ATOM 685 C C . LEU A 1 85 ? -10.908 5.542 14.323 1.00 93.81 85 LEU A C 1
ATOM 687 O O . LEU A 1 85 ? -10.651 6.393 15.176 1.00 93.81 85 LEU A O 1
ATOM 691 N N . GLU A 1 86 ? -12.145 5.089 14.107 1.00 95.88 86 GLU A N 1
ATOM 692 C CA . GLU A 1 86 ? -13.300 5.505 14.909 1.00 95.88 86 GLU A CA 1
ATOM 693 C C . GLU A 1 86 ? -13.087 5.186 16.399 1.00 95.88 86 GLU A C 1
ATOM 695 O O . GLU A 1 86 ? -13.191 6.071 17.255 1.00 95.88 86 GLU A O 1
ATOM 700 N N . LEU A 1 87 ? -12.712 3.939 16.708 1.00 96.12 87 LEU A N 1
ATOM 701 C CA . LEU A 1 87 ? -12.468 3.484 18.078 1.00 96.12 87 LEU A CA 1
ATOM 702 C C . LEU A 1 87 ? -11.322 4.254 18.740 1.00 96.12 87 LEU A C 1
ATOM 704 O O . LEU A 1 87 ? -11.469 4.748 19.859 1.00 96.12 87 LEU A O 1
ATOM 708 N N . VAL A 1 88 ? -10.182 4.384 18.052 1.00 95.62 88 VAL A N 1
ATOM 709 C CA . VAL A 1 88 ? -9.018 5.122 18.563 1.00 95.62 88 VAL A CA 1
ATOM 710 C C . VAL A 1 88 ? -9.375 6.586 18.809 1.00 95.62 88 VAL A C 1
ATOM 712 O O . VAL A 1 88 ? -9.032 7.113 19.866 1.00 95.62 88 VAL A O 1
ATOM 715 N N . GLY A 1 89 ? -10.106 7.226 17.893 1.00 95.56 89 GLY A N 1
ATOM 716 C CA . GLY A 1 89 ?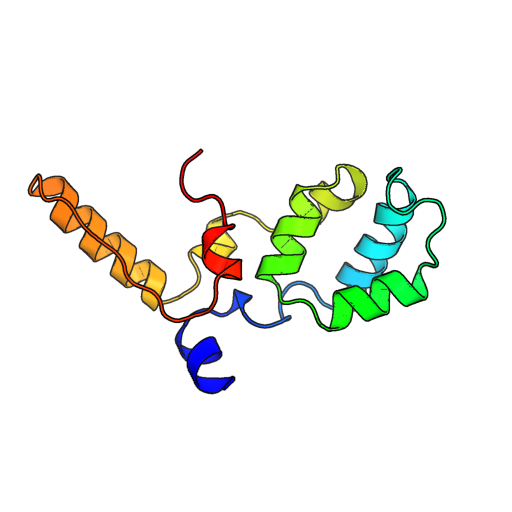 -10.561 8.605 18.056 1.00 95.56 89 GLY A CA 1
ATOM 717 C C . GLY A 1 89 ? -11.471 8.786 19.274 1.00 95.56 89 GLY A C 1
ATOM 718 O O . GLY A 1 89 ? -11.322 9.761 20.013 1.00 95.56 89 GLY A O 1
ATOM 719 N N . GLY A 1 90 ? -12.374 7.835 19.531 1.00 97.25 90 GLY A N 1
ATOM 720 C CA . GLY A 1 90 ? -13.196 7.818 20.744 1.00 97.25 90 GLY A CA 1
ATOM 721 C C . GLY A 1 90 ? -12.354 7.692 22.017 1.00 97.25 90 GLY A C 1
ATOM 722 O O . GLY A 1 90 ? -12.468 8.507 22.930 1.00 97.25 90 GLY A O 1
ATOM 723 N N . TYR A 1 91 ? -11.437 6.725 22.057 1.00 96.81 91 TYR A N 1
ATOM 724 C CA . TYR A 1 91 ? -10.578 6.500 23.222 1.00 96.81 91 TYR A CA 1
ATOM 725 C C . TYR A 1 91 ? -9.622 7.663 23.508 1.00 96.81 91 TYR A C 1
ATOM 727 O O . TYR A 1 91 ? -9.370 7.967 24.674 1.00 96.81 91 TYR A O 1
ATOM 735 N N . GLN A 1 92 ? -9.123 8.340 22.472 1.00 95.31 92 GLN A N 1
ATOM 736 C CA . GLN A 1 92 ? -8.292 9.535 22.627 1.00 95.31 92 GLN A CA 1
ATOM 737 C C . GLN A 1 92 ? -9.067 10.698 23.253 1.00 95.31 92 GLN A C 1
ATOM 739 O O . GLN A 1 92 ? -8.542 11.351 24.154 1.00 95.31 92 GLN A O 1
ATOM 744 N N . LYS A 1 93 ? -10.319 10.931 22.832 1.00 97.06 93 LYS A N 1
ATOM 745 C CA . LYS A 1 93 ? -11.192 11.960 23.432 1.00 97.06 93 LYS A CA 1
ATOM 746 C C . LYS A 1 93 ? -11.447 11.701 24.917 1.00 97.06 93 LYS A C 1
ATOM 748 O O . LYS A 1 93 ? -11.482 12.644 25.700 1.00 97.06 93 LYS A O 1
ATOM 753 N N . ASP A 1 94 ? -11.533 10.432 25.302 1.00 97.06 94 ASP A N 1
ATOM 754 C CA . ASP A 1 94 ? -11.694 10.000 26.693 1.00 97.06 94 ASP A CA 1
ATOM 755 C C . ASP A 1 94 ? -10.384 10.035 27.512 1.00 97.06 94 ASP A C 1
ATOM 757 O O . ASP A 1 94 ? -10.370 9.621 28.673 1.00 97.06 94 ASP A O 1
ATOM 761 N N . GLY A 1 95 ? -9.258 10.462 26.926 1.00 97.00 95 GLY A N 1
ATOM 762 C CA . GLY A 1 95 ? -7.951 10.482 27.593 1.00 97.00 95 GLY A CA 1
ATOM 763 C C . GLY A 1 95 ? -7.356 9.091 27.852 1.00 97.00 95 GLY A C 1
ATOM 764 O O . GLY A 1 95 ? -6.507 8.930 28.732 1.00 97.00 95 GLY A O 1
ATOM 765 N N . ARG A 1 96 ? -7.793 8.063 27.113 1.00 96.81 96 ARG A N 1
ATOM 766 C CA . ARG A 1 96 ? -7.339 6.674 27.281 1.00 96.81 96 ARG A CA 1
ATOM 767 C C . ARG A 1 96 ? -6.141 6.366 26.386 1.00 96.81 96 ARG A C 1
ATOM 769 O O . ARG A 1 96 ? -6.022 6.861 25.269 1.00 96.81 96 ARG A O 1
ATOM 776 N N . ARG A 1 97 ? -5.272 5.467 26.858 1.00 95.00 97 ARG A N 1
ATOM 777 C CA . ARG A 1 97 ? -4.205 4.865 26.041 1.00 95.00 97 ARG A CA 1
ATOM 778 C C . ARG A 1 97 ? -4.708 3.584 25.382 1.00 95.00 97 ARG A C 1
ATOM 780 O O . ARG A 1 97 ? -5.445 2.825 26.005 1.00 95.00 97 ARG A O 1
ATOM 787 N N . VAL A 1 98 ? -4.273 3.336 24.149 1.00 93.38 98 VAL A N 1
ATOM 788 C CA . VAL A 1 98 ? -4.701 2.192 23.331 1.00 93.38 98 VAL A CA 1
ATOM 789 C C . VAL A 1 98 ? -3.478 1.382 22.909 1.00 93.38 98 VAL A C 1
ATOM 791 O O . VAL A 1 98 ? -2.463 1.952 22.517 1.00 93.38 98 VAL A O 1
ATOM 794 N N . LEU A 1 99 ? -3.584 0.055 22.979 1.00 93.38 99 LEU A N 1
ATOM 795 C CA . LEU A 1 99 ? -2.616 -0.888 22.419 1.00 93.38 99 LEU A CA 1
ATOM 796 C C . LEU A 1 99 ? -3.299 -1.668 21.294 1.00 93.38 99 LEU A C 1
ATOM 798 O O . LEU A 1 99 ? -4.371 -2.235 21.502 1.00 93.38 99 LEU A O 1
ATOM 802 N N . VAL A 1 100 ? -2.682 -1.698 20.113 1.00 89.25 100 VAL A N 1
ATOM 803 C CA . VAL A 1 100 ? -3.187 -2.427 18.942 1.00 89.25 100 VAL A CA 1
ATOM 804 C C . VAL A 1 100 ? -2.305 -3.650 18.708 1.00 89.25 100 VAL A C 1
ATOM 806 O O . VAL A 1 100 ? -1.089 -3.526 18.595 1.00 89.25 100 VAL A O 1
ATOM 809 N N . PHE A 1 101 ? -2.918 -4.831 18.623 1.00 88.56 101 PHE A N 1
ATOM 810 C CA . PHE A 1 101 ? -2.225 -6.092 18.355 1.00 88.56 101 PHE A CA 1
ATOM 811 C C . PHE A 1 101 ? -2.557 -6.588 16.946 1.00 88.56 101 PHE A C 1
ATOM 813 O O . PHE A 1 101 ? -3.717 -6.570 16.536 1.00 88.56 101 PHE A O 1
ATOM 820 N N . SER A 1 102 ? -1.555 -7.086 16.220 1.00 83.31 102 SER A N 1
ATOM 821 C CA . SER A 1 102 ? -1.736 -7.717 14.910 1.00 83.31 102 SER A CA 1
ATOM 822 C C . SER A 1 102 ? -0.919 -9.000 14.814 1.00 83.31 102 SER A C 1
ATOM 824 O O . SER A 1 102 ? 0.222 -9.058 15.262 1.00 83.31 102 SER A O 1
ATOM 826 N N . GLN A 1 103 ? -1.517 -10.034 14.219 1.00 78.44 103 GLN A N 1
ATOM 827 C CA . GLN A 1 103 ? -0.851 -11.297 13.875 1.00 78.44 103 GLN A CA 1
ATOM 828 C C . GLN A 1 103 ? -0.495 -11.380 12.382 1.00 78.44 103 GLN A C 1
ATOM 830 O O . GLN A 1 103 ? 0.084 -12.369 11.934 1.00 78.44 103 GLN A O 1
ATOM 835 N N . VAL A 1 104 ? -0.875 -10.374 11.586 1.00 67.88 104 VAL A N 1
ATOM 836 C CA . VAL A 1 104 ? -0.445 -10.282 10.188 1.00 67.88 104 VAL A CA 1
ATOM 837 C C . VAL A 1 104 ? 1.012 -9.818 10.216 1.00 67.88 104 VAL A C 1
ATOM 839 O O . VAL A 1 104 ? 1.300 -8.793 10.823 1.00 67.88 104 VAL A O 1
ATOM 842 N N . GLY A 1 105 ? 1.914 -10.630 9.651 1.00 58.38 105 GLY A N 1
ATOM 843 C CA . GLY A 1 105 ? 3.364 -10.584 9.887 1.00 58.38 105 GLY A CA 1
ATOM 844 C C . GLY A 1 105 ? 4.052 -9.217 9.751 1.00 58.38 105 GLY A C 1
ATOM 845 O O . GLY A 1 105 ? 3.532 -8.284 9.142 1.00 58.38 105 GLY A O 1
ATOM 846 N N . SER A 1 106 ? 5.269 -9.164 10.301 1.00 47.59 106 SER A N 1
ATOM 847 C CA . SER A 1 106 ? 6.147 -8.009 10.571 1.00 47.59 106 SER A CA 1
ATOM 848 C C . SER A 1 106 ? 6.315 -6.963 9.466 1.00 47.59 106 SER A C 1
ATOM 850 O O . SER A 1 106 ? 6.662 -5.830 9.776 1.00 47.59 106 SER A O 1
ATOM 852 N N . ARG A 1 107 ? 5.992 -7.268 8.208 1.00 48.94 107 ARG A N 1
ATOM 853 C CA . ARG A 1 107 ? 6.070 -6.305 7.098 1.00 48.94 107 ARG A CA 1
ATOM 854 C C . ARG A 1 107 ? 5.026 -5.176 7.173 1.00 48.94 107 ARG A C 1
ATOM 856 O O . ARG A 1 107 ? 5.159 -4.179 6.478 1.00 48.94 107 ARG A O 1
ATOM 863 N N . TRP A 1 108 ? 4.020 -5.310 8.043 1.00 45.53 108 TRP A N 1
ATOM 864 C CA . TRP A 1 108 ? 3.102 -4.225 8.423 1.00 45.53 108 TRP A CA 1
ATOM 865 C C . TRP A 1 108 ? 3.680 -3.233 9.430 1.00 45.53 108 TRP A C 1
ATOM 867 O O . TRP A 1 108 ? 3.228 -2.096 9.479 1.00 45.53 108 TRP A O 1
ATOM 877 N N . VAL A 1 109 ? 4.622 -3.668 10.269 1.00 44.34 109 VAL A N 1
ATOM 878 C CA . VAL A 1 109 ? 5.147 -2.848 11.373 1.00 44.34 109 VAL A CA 1
ATOM 879 C C . VAL A 1 109 ? 6.184 -1.840 10.863 1.00 44.34 109 VAL A C 1
ATOM 881 O O . VAL A 1 109 ? 6.338 -0.779 11.455 1.00 44.34 109 VAL A O 1
ATOM 884 N N . ASP A 1 110 ? 6.804 -2.119 9.712 1.00 43.28 110 ASP A N 1
ATOM 885 C CA . ASP A 1 110 ? 7.711 -1.195 9.013 1.00 43.28 110 ASP A CA 1
ATOM 886 C C . ASP A 1 110 ? 6.973 -0.144 8.164 1.00 43.28 110 ASP A C 1
ATOM 888 O O . ASP A 1 110 ? 7.588 0.766 7.602 1.00 43.28 110 ASP A O 1
ATOM 892 N N . LEU A 1 111 ? 5.642 -0.241 8.072 1.00 46.81 111 LEU A N 1
ATOM 893 C CA . LEU A 1 111 ? 4.818 0.846 7.568 1.00 46.81 111 LEU A CA 1
ATOM 894 C C . LEU A 1 111 ? 4.835 1.927 8.651 1.00 46.81 111 LEU A C 1
ATOM 896 O O . LEU A 1 111 ? 4.086 1.843 9.621 1.00 46.81 111 LEU A O 1
ATOM 900 N N . HIS A 1 112 ? 5.749 2.890 8.509 1.00 41.94 112 HIS A N 1
ATOM 901 C CA . HIS A 1 112 ? 5.853 4.088 9.338 1.00 41.94 112 HIS A CA 1
ATOM 902 C C . HIS A 1 112 ? 4.493 4.784 9.453 1.00 41.94 112 HIS A C 1
ATOM 904 O O . HIS A 1 112 ? 4.154 5.693 8.702 1.00 41.94 112 HIS A O 1
ATOM 910 N N . MET A 1 113 ? 3.708 4.343 10.426 1.00 38.56 113 MET A N 1
ATOM 911 C CA . MET A 1 113 ? 2.704 5.159 11.057 1.00 38.56 113 MET A CA 1
ATOM 912 C C . MET A 1 113 ? 3.467 6.084 12.000 1.00 38.56 113 MET A C 1
ATOM 914 O O . MET A 1 113 ? 4.236 5.602 12.833 1.00 38.56 113 MET A O 1
ATOM 918 N N . TRP A 1 114 ? 3.194 7.381 11.882 1.00 35.16 114 TRP A N 1
ATOM 919 C CA . TRP A 1 114 ? 3.692 8.476 12.723 1.00 35.16 114 TRP A CA 1
ATOM 920 C C . TRP A 1 114 ? 5.066 9.033 12.326 1.00 35.16 114 TRP A C 1
ATOM 922 O O . TRP A 1 114 ? 6.084 8.787 12.973 1.00 35.16 114 TRP A O 1
ATOM 932 N N . GLY A 1 115 ? 5.037 9.854 11.276 1.00 31.23 115 GLY A N 1
ATOM 933 C CA . GLY A 1 115 ? 6.003 10.905 10.966 1.00 31.23 115 GLY A CA 1
ATOM 934 C C . GLY A 1 115 ? 5.299 12.010 10.199 1.00 31.23 115 GLY A C 1
ATOM 935 O O . GLY A 1 115 ? 4.822 11.692 9.090 1.00 31.23 115 GLY A O 1
#